Protein AF-A0A954K6D1-F1 (afdb_monomer_lite)

Foldseek 3Di:
DDDDPVRVVVVVVVVCVVVVADPVNVVVCPVVVDPCSVCVVVVNDQDPDAADEDEAEDQPDVVLVCLVPPDRSRYDDDYYHYPDPVSVVCSVPNDPDD

Radius of gyration: 25.0 Å; chains: 1; bounding box: 60×32×59 Å

Secondary structure (DSSP, 8-state):
----HHHHHHHHHHHHHHHSS-HHHHHHHHHHH-TTHHHHHHT--PPPSSPEEEEEE--SHHHHHHHHHS-TTTEEEEEEE-SSHHHHHHHHH-----

Structure (mmCIF, N/CA/C/O backbone):
data_AF-A0A954K6D1-F1
#
_entry.id   AF-A0A954K6D1-F1
#
loop_
_atom_site.group_PDB
_atom_site.id
_atom_site.type_symbol
_atom_site.label_atom_id
_atom_site.label_alt_id
_atom_site.label_comp_id
_atom_site.label_asym_id
_atom_site.label_entity_id
_atom_site.label_seq_id
_atom_site.pdbx_PDB_ins_code
_atom_site.Cartn_x
_atom_site.Cartn_y
_atom_site.Cartn_z
_atom_site.occupancy
_atom_site.B_iso_or_equiv
_atom_site.auth_seq_id
_atom_site.auth_comp_id
_atom_site.auth_asym_id
_atom_site.auth_atom_id
_atom_site.pdbx_PDB_model_num
ATOM 1 N N . MET A 1 1 ? -29.325 17.411 34.895 1.00 57.28 1 MET A N 1
ATOM 2 C CA . MET A 1 1 ? -30.056 16.139 35.076 1.00 57.28 1 MET A CA 1
ATOM 3 C C . MET A 1 1 ? -29.316 15.354 36.142 1.00 57.28 1 MET A C 1
ATOM 5 O O . MET A 1 1 ? -28.130 15.135 35.948 1.00 57.28 1 MET A O 1
ATOM 9 N N . ASN A 1 2 ? -29.972 14.996 37.249 1.00 81.56 2 ASN A N 1
ATOM 10 C CA . ASN A 1 2 ? -29.379 14.162 38.300 1.00 81.56 2 ASN A CA 1
ATOM 11 C C . ASN A 1 2 ? -29.896 12.736 38.103 1.00 81.56 2 ASN A C 1
ATOM 13 O O . ASN A 1 2 ? -31.013 12.432 38.518 1.00 81.56 2 ASN A O 1
ATOM 17 N N . LEU A 1 3 ? -29.132 11.911 37.391 1.00 90.62 3 LEU A N 1
ATOM 18 C CA . LEU A 1 3 ? -29.437 10.491 37.243 1.00 90.62 3 LEU A CA 1
ATOM 19 C C . LEU A 1 3 ? -28.987 9.751 38.504 1.00 90.62 3 LEU A C 1
ATOM 21 O O . LEU A 1 3 ? -27.984 10.108 39.121 1.00 90.62 3 LEU A O 1
ATOM 25 N N . THR A 1 4 ? -29.744 8.731 38.896 1.00 94.88 4 THR A N 1
ATOM 26 C CA . THR A 1 4 ? -29.286 7.782 39.918 1.00 94.88 4 THR A CA 1
ATOM 27 C C . THR A 1 4 ? -28.222 6.848 39.328 1.00 94.88 4 THR A C 1
ATOM 29 O O . THR A 1 4 ? -28.222 6.625 38.112 1.00 94.88 4 THR A O 1
ATOM 32 N N . PRO A 1 5 ? -27.349 6.246 40.157 1.00 95.31 5 PRO A N 1
ATOM 33 C CA . PRO A 1 5 ? -26.364 5.275 39.678 1.00 95.31 5 PRO A CA 1
ATOM 34 C C . PRO A 1 5 ? -26.983 4.117 38.877 1.00 95.31 5 PRO A C 1
ATOM 36 O O . PRO A 1 5 ? -26.419 3.690 37.873 1.00 95.31 5 PRO A O 1
ATOM 39 N N . GLU A 1 6 ? -28.172 3.647 39.266 1.00 95.00 6 GLU A N 1
ATOM 40 C CA . GLU A 1 6 ? -28.902 2.599 38.537 1.00 95.00 6 GLU A CA 1
ATOM 41 C C . GLU A 1 6 ? -29.375 3.060 37.160 1.00 95.00 6 GLU A C 1
ATOM 43 O O . GLU A 1 6 ? -29.241 2.325 36.186 1.00 95.00 6 GLU A O 1
ATOM 48 N N . GLN A 1 7 ? -29.881 4.288 37.040 1.00 95.50 7 GLN A N 1
ATOM 49 C CA . GLN A 1 7 ? -30.303 4.827 35.745 1.00 95.50 7 GLN A CA 1
ATOM 50 C C . GLN A 1 7 ? -29.120 5.030 34.794 1.00 95.50 7 GLN A C 1
ATOM 52 O O . GLN A 1 7 ? -29.258 4.804 33.592 1.00 95.50 7 GLN A O 1
ATOM 57 N N . GLU A 1 8 ? -27.955 5.424 35.314 1.00 94.31 8 GLU A N 1
ATOM 58 C CA . GLU A 1 8 ? -26.731 5.481 34.512 1.00 94.31 8 GLU A CA 1
ATOM 59 C C . GLU A 1 8 ? -26.306 4.096 34.025 1.00 94.31 8 GLU A C 1
ATOM 61 O O . GLU A 1 8 ? -25.903 3.953 32.869 1.00 94.31 8 GLU A O 1
ATOM 66 N N . GLN A 1 9 ? -26.401 3.082 34.888 1.00 95.06 9 GLN A N 1
ATOM 67 C CA . GLN A 1 9 ? -26.045 1.713 34.532 1.00 95.06 9 GLN A CA 1
ATOM 68 C C . GLN A 1 9 ? -26.992 1.151 33.466 1.00 95.06 9 GLN A C 1
ATOM 70 O O . GLN A 1 9 ? -26.521 0.716 32.421 1.00 95.06 9 GLN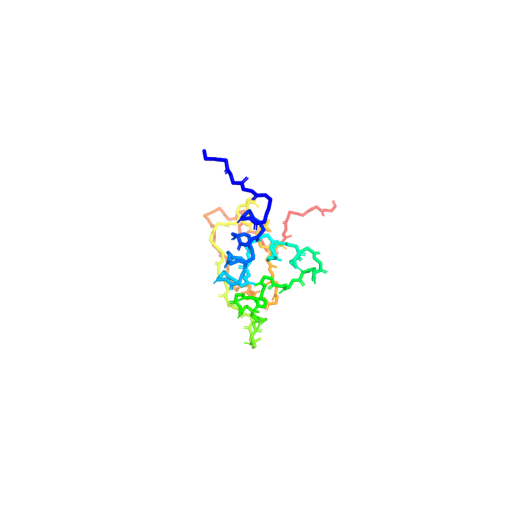 A O 1
ATOM 75 N N . ILE A 1 10 ? -28.309 1.292 33.653 1.00 96.25 10 ILE A N 1
ATOM 76 C CA . ILE A 1 10 ? -29.320 0.885 32.664 1.00 96.25 10 ILE A CA 1
ATOM 77 C C . ILE A 1 10 ? -29.080 1.581 31.317 1.00 96.25 10 ILE A C 1
ATOM 79 O O . ILE A 1 10 ? -29.186 0.961 30.263 1.00 96.25 10 ILE A O 1
ATOM 83 N N . GLY A 1 11 ? -28.724 2.869 31.328 1.00 94.81 11 GLY A N 1
ATOM 84 C CA . GLY A 1 11 ? -28.407 3.607 30.105 1.00 94.81 11 GLY A CA 1
ATOM 85 C C . GLY A 1 11 ? -27.180 3.058 29.370 1.00 94.81 11 GLY A C 1
ATOM 86 O O . GLY A 1 11 ? -27.209 2.930 28.146 1.00 94.81 11 GLY A O 1
ATOM 87 N N . LYS A 1 12 ? -26.117 2.710 30.107 1.00 91.81 12 LYS A N 1
ATOM 88 C CA . LYS A 1 12 ? -24.913 2.081 29.541 1.00 91.81 12 LYS A CA 1
ATOM 89 C C . LYS A 1 12 ? -25.222 0.698 28.977 1.00 91.81 12 LYS A C 1
ATOM 91 O O . LYS A 1 12 ? -24.782 0.402 27.870 1.00 91.81 12 LYS A O 1
ATOM 96 N N . ASP A 1 13 ? -25.990 -0.106 29.704 1.00 93.69 13 ASP A N 1
ATOM 97 C CA . ASP A 1 13 ? -26.344 -1.467 29.299 1.00 93.69 13 ASP A CA 1
ATOM 98 C C . ASP A 1 13 ? -27.199 -1.447 28.027 1.00 93.69 13 ASP A C 1
ATOM 100 O O . ASP A 1 13 ? -26.826 -2.074 27.038 1.00 93.69 13 ASP A O 1
ATOM 104 N N . ASN A 1 14 ? -28.243 -0.611 27.988 1.00 95.31 14 ASN A N 1
ATOM 105 C CA . ASN A 1 14 ? -29.075 -0.420 26.797 1.00 95.31 14 ASN A CA 1
ATOM 106 C C . ASN A 1 14 ? -28.262 0.072 25.591 1.00 95.31 14 ASN A C 1
ATOM 108 O O . ASN A 1 14 ? -28.480 -0.379 24.467 1.00 95.31 14 ASN A O 1
ATOM 112 N N . PHE A 1 15 ? -27.332 1.013 25.800 1.00 92.12 15 PHE A N 1
ATOM 113 C CA . PHE A 1 15 ? -26.465 1.501 24.727 1.00 92.12 15 PHE A CA 1
ATOM 114 C C . PHE A 1 15 ? -25.575 0.381 24.186 1.00 92.12 15 PHE A C 1
ATOM 116 O O . PHE A 1 15 ? -25.530 0.188 22.973 1.00 92.12 15 PHE A O 1
ATOM 123 N N . ASN A 1 16 ? -24.899 -0.356 25.070 1.00 90.75 16 ASN A N 1
ATOM 124 C CA . ASN A 1 16 ? -23.998 -1.443 24.695 1.00 90.75 16 ASN A CA 1
ATOM 125 C C . ASN A 1 16 ? -24.742 -2.578 23.986 1.00 90.75 16 ASN A C 1
ATOM 127 O O . ASN A 1 16 ? -24.235 -3.101 22.998 1.00 90.75 16 ASN A O 1
ATOM 131 N N . GLU A 1 17 ? -25.952 -2.915 24.433 1.00 91.00 17 GLU A N 1
ATOM 132 C CA . GLU A 1 17 ? -26.810 -3.891 23.763 1.00 91.00 17 GLU A CA 1
ATOM 133 C C . GLU A 1 17 ? -27.193 -3.415 22.354 1.00 91.00 17 GLU A C 1
ATOM 135 O O . GLU A 1 17 ? -26.975 -4.131 21.374 1.00 91.00 17 GLU A O 1
ATOM 140 N N . ALA A 1 18 ? -27.667 -2.170 22.227 1.00 93.06 18 ALA A N 1
ATOM 141 C CA . ALA A 1 18 ? -28.118 -1.614 20.954 1.00 93.06 18 ALA A CA 1
ATOM 142 C C . ALA A 1 18 ? -26.996 -1.475 19.914 1.00 93.06 18 ALA A C 1
ATOM 144 O O . ALA A 1 18 ? -27.223 -1.725 18.731 1.00 93.06 18 ALA A O 1
ATOM 145 N N . VAL A 1 19 ? -25.796 -1.053 20.326 1.00 88.69 19 VAL A N 1
ATOM 146 C CA . VAL A 1 19 ? -24.665 -0.914 19.394 1.00 88.69 19 VAL A CA 1
ATOM 147 C C . VAL A 1 19 ? -23.921 -2.225 19.180 1.00 88.69 19 VAL A C 1
ATOM 149 O O . VAL A 1 19 ? -23.275 -2.359 18.144 1.00 88.69 19 VAL A O 1
ATOM 152 N N . SER A 1 20 ? -24.021 -3.169 20.128 1.00 86.44 20 SER A N 1
ATOM 153 C CA . SER A 1 20 ? -23.367 -4.490 20.201 1.00 86.44 20 SER A CA 1
ATOM 154 C C . SER A 1 20 ? -21.831 -4.482 20.163 1.00 86.44 20 SER A C 1
ATOM 156 O O . SER A 1 20 ? -21.188 -5.270 20.851 1.00 86.44 20 SER A O 1
ATOM 158 N N . PHE A 1 21 ? -21.224 -3.605 19.367 1.00 83.88 21 PHE A N 1
ATOM 159 C CA . PHE A 1 21 ? -19.795 -3.496 19.154 1.00 83.88 21 PHE A CA 1
ATOM 160 C C . PHE A 1 21 ? -19.405 -2.030 18.962 1.00 83.88 21 PHE A C 1
ATOM 162 O O . PHE A 1 21 ? -19.827 -1.365 18.011 1.00 83.88 21 PHE A O 1
ATOM 169 N N . THR A 1 22 ? -18.591 -1.494 19.869 1.00 87.19 22 THR A N 1
ATOM 170 C CA . THR A 1 22 ? -18.143 -0.103 19.780 1.00 87.19 22 THR A CA 1
ATOM 171 C C . THR A 1 22 ? -16.829 0.020 19.008 1.00 87.19 22 THR A C 1
ATOM 173 O O . THR A 1 22 ? -16.049 -0.922 18.868 1.00 87.19 22 THR A O 1
ATOM 176 N N . ARG A 1 23 ? -16.503 1.242 18.565 1.00 83.56 23 ARG A N 1
ATOM 177 C CA . ARG A 1 23 ? -15.162 1.547 18.031 1.00 83.56 23 ARG A CA 1
ATOM 178 C C . ARG A 1 23 ? -14.050 1.232 19.034 1.00 83.56 23 ARG A C 1
ATOM 180 O O . ARG A 1 23 ? -12.948 0.890 18.618 1.00 83.56 23 ARG A O 1
ATOM 187 N N . ARG A 1 24 ? -14.311 1.380 20.338 1.00 86.50 24 ARG A N 1
ATOM 188 C CA . ARG A 1 24 ? -13.317 1.082 21.372 1.00 86.50 24 ARG A CA 1
ATOM 189 C C . ARG A 1 24 ? -13.085 -0.419 21.472 1.00 86.50 24 ARG A C 1
ATOM 191 O O . ARG A 1 24 ? -11.929 -0.821 21.498 1.00 86.50 24 ARG A O 1
ATOM 198 N N . ASP A 1 25 ? -14.150 -1.214 21.414 1.00 86.19 25 ASP A N 1
ATOM 199 C CA . ASP A 1 25 ? -14.055 -2.678 21.380 1.00 86.19 25 ASP A CA 1
ATOM 200 C C . ASP A 1 25 ? -13.288 -3.141 20.143 1.00 86.19 25 ASP A C 1
ATOM 202 O O . ASP A 1 25 ? -12.389 -3.966 20.264 1.00 86.19 25 ASP A O 1
ATOM 206 N N . PHE A 1 26 ? -13.542 -2.531 18.977 1.00 83.50 26 PHE A N 1
ATOM 207 C CA . PHE A 1 26 ? -12.755 -2.785 17.768 1.00 83.50 26 PHE A CA 1
ATOM 208 C C . PHE A 1 26 ? -11.265 -2.495 17.971 1.00 83.50 26 PHE A C 1
ATOM 210 O O . PHE A 1 26 ? -10.431 -3.321 17.621 1.00 83.50 26 PHE A O 1
ATOM 217 N N . LEU A 1 27 ? -10.912 -1.336 18.534 1.00 85.62 27 LEU A N 1
ATOM 218 C CA . LEU A 1 27 ? -9.512 -0.952 18.742 1.00 85.62 27 LEU A CA 1
ATOM 219 C C . LEU A 1 27 ? -8.817 -1.835 19.784 1.00 85.62 27 LEU A C 1
ATOM 221 O O . LEU A 1 27 ? -7.668 -2.221 19.586 1.00 85.62 27 LEU A O 1
ATOM 225 N N . THR A 1 28 ? -9.505 -2.182 20.873 1.00 86.12 28 THR A N 1
ATOM 226 C CA . THR A 1 28 ? -8.986 -3.098 21.894 1.00 86.12 28 THR A CA 1
ATOM 227 C C . THR A 1 28 ? -8.817 -4.507 21.329 1.00 86.12 28 THR A C 1
ATOM 229 O O . THR A 1 28 ? -7.773 -5.122 21.542 1.00 86.12 28 THR A O 1
ATOM 232 N N . ALA A 1 29 ? -9.780 -4.993 20.542 1.00 82.31 29 ALA A N 1
ATOM 233 C CA . ALA A 1 29 ? -9.672 -6.266 19.841 1.00 82.31 29 ALA A CA 1
ATOM 234 C C . ALA A 1 29 ? -8.545 -6.244 18.799 1.00 82.31 29 ALA A C 1
ATOM 236 O O . ALA A 1 29 ? -7.775 -7.194 18.731 1.00 82.31 29 ALA A O 1
ATOM 237 N N . ALA A 1 30 ? -8.392 -5.163 18.030 1.00 80.00 30 ALA A N 1
ATOM 238 C CA . ALA A 1 30 ? -7.324 -5.011 17.040 1.00 80.00 30 ALA A CA 1
ATOM 239 C C . ALA A 1 30 ? -5.941 -5.007 17.694 1.00 80.00 30 ALA A C 1
ATOM 241 O O . ALA A 1 30 ? -5.025 -5.659 17.199 1.00 80.00 30 ALA A O 1
ATOM 242 N N . ALA A 1 31 ? -5.799 -4.323 18.831 1.00 82.00 31 ALA A N 1
ATOM 243 C CA . ALA A 1 31 ? -4.564 -4.331 19.602 1.00 82.00 31 ALA A CA 1
ATOM 244 C C . ALA A 1 31 ? -4.230 -5.732 20.149 1.00 82.00 31 ALA A C 1
ATOM 246 O O . ALA A 1 31 ? -3.065 -6.118 20.145 1.00 82.00 31 ALA A O 1
ATOM 247 N N . ALA A 1 32 ? -5.236 -6.500 20.587 1.00 80.81 32 ALA A N 1
ATOM 248 C CA . ALA A 1 32 ? -5.047 -7.842 21.140 1.00 80.81 32 ALA A CA 1
ATOM 249 C C . ALA A 1 32 ? -4.830 -8.929 20.068 1.00 80.81 32 ALA A C 1
ATOM 251 O O . ALA A 1 32 ? -4.026 -9.836 20.267 1.00 80.81 32 ALA A O 1
ATOM 252 N N . ALA A 1 33 ? -5.535 -8.844 18.938 1.00 74.50 33 ALA A N 1
ATOM 253 C CA . ALA A 1 33 ? -5.472 -9.812 17.841 1.00 74.50 33 ALA A CA 1
ATOM 254 C C . ALA A 1 33 ? -4.211 -9.660 16.973 1.00 74.50 33 ALA A C 1
ATOM 256 O O . ALA A 1 33 ? -3.875 -10.564 16.210 1.00 74.50 33 ALA A O 1
ATOM 257 N N . GLY A 1 34 ? -3.507 -8.531 17.088 1.00 74.69 34 GLY A N 1
ATOM 258 C CA . GLY A 1 34 ? -2.304 -8.255 16.317 1.00 74.69 34 GLY A CA 1
ATOM 259 C C . GLY A 1 34 ? -2.600 -7.936 14.850 1.00 74.69 34 GLY A C 1
ATOM 260 O O . GLY A 1 34 ? -3.683 -7.483 14.470 1.00 74.69 34 GLY A O 1
ATOM 261 N N . THR A 1 35 ? -1.598 -8.128 13.996 1.00 69.50 35 THR A N 1
ATOM 262 C CA . THR A 1 35 ? -1.695 -7.816 12.567 1.00 69.50 35 THR A CA 1
ATOM 263 C C . THR A 1 35 ? -2.675 -8.758 11.873 1.00 69.50 35 THR A C 1
ATOM 265 O O . THR A 1 35 ? -2.457 -9.965 11.853 1.00 69.50 35 THR A O 1
ATOM 268 N N . GLY A 1 36 ? -3.731 -8.205 11.271 1.00 73.62 36 GLY A N 1
ATOM 269 C CA . GLY A 1 36 ? -4.665 -8.958 10.426 1.00 73.62 36 GLY A CA 1
ATOM 270 C C . GLY A 1 36 ? -6.143 -8.786 10.772 1.00 73.62 36 GLY A C 1
ATOM 271 O O . GLY A 1 36 ? -6.972 -9.018 9.897 1.00 73.62 36 GLY A O 1
ATOM 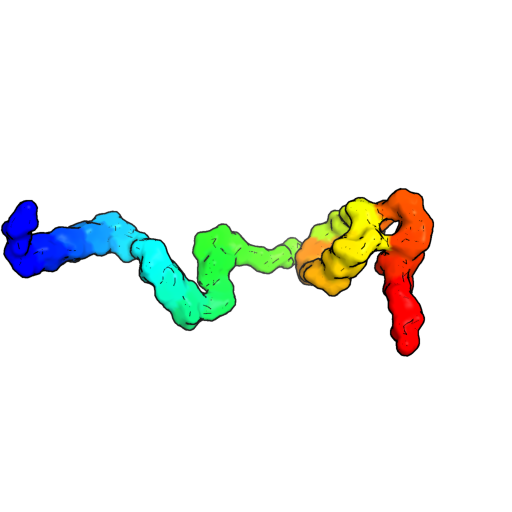272 N N . LEU A 1 37 ? -6.507 -8.296 11.969 1.00 80.00 37 LEU A N 1
ATOM 273 C CA . LEU A 1 37 ? -7.928 -8.088 12.309 1.00 80.00 37 LEU A CA 1
ATOM 274 C C . LEU A 1 37 ? -8.603 -7.085 11.367 1.00 80.00 37 LEU A C 1
ATOM 276 O O . LEU A 1 37 ? -9.725 -7.306 10.926 1.00 80.00 37 LEU A O 1
ATOM 280 N N . GLY A 1 38 ? -7.898 -6.005 11.019 1.00 76.25 38 GLY A N 1
ATOM 281 C CA . GLY A 1 38 ? -8.383 -5.049 10.026 1.00 76.25 38 GLY A CA 1
ATOM 282 C C . GLY A 1 38 ? -8.596 -5.704 8.660 1.00 76.25 38 GLY A C 1
ATOM 283 O O . GLY A 1 38 ? -9.647 -5.513 8.060 1.00 76.25 38 GLY A O 1
ATOM 284 N N . ALA A 1 39 ? -7.644 -6.524 8.203 1.00 79.88 39 ALA A N 1
ATOM 285 C CA . ALA A 1 39 ? -7.772 -7.247 6.939 1.00 79.88 39 ALA A CA 1
ATOM 286 C C . ALA A 1 39 ? -8.988 -8.188 6.955 1.00 79.88 39 ALA A C 1
ATOM 288 O O . ALA A 1 39 ? -9.819 -8.110 6.058 1.00 79.88 39 ALA A O 1
ATOM 289 N N . ALA A 1 40 ? -9.164 -8.981 8.015 1.00 81.44 40 ALA A N 1
ATOM 290 C CA . ALA A 1 40 ? -10.325 -9.854 8.179 1.00 81.44 40 ALA A CA 1
ATOM 291 C C . ALA A 1 40 ? -11.653 -9.076 8.233 1.00 81.44 40 ALA A C 1
ATOM 293 O O . ALA A 1 40 ? -12.613 -9.460 7.570 1.00 81.44 40 ALA A O 1
ATOM 294 N N . TYR A 1 41 ? -11.706 -7.965 8.977 1.00 80.94 41 TYR A N 1
ATOM 295 C CA . TYR A 1 41 ? -12.906 -7.132 9.100 1.00 80.94 41 TYR A CA 1
ATOM 296 C C . TYR A 1 41 ? -13.325 -6.503 7.764 1.00 80.94 41 TYR A C 1
ATOM 298 O O . TYR A 1 41 ? -14.506 -6.491 7.429 1.00 80.94 41 TYR A O 1
ATOM 306 N N . PHE A 1 42 ? -12.362 -5.999 6.987 1.00 85.06 42 PHE A N 1
ATOM 307 C CA . PHE A 1 42 ? -12.623 -5.407 5.671 1.00 85.06 42 PHE A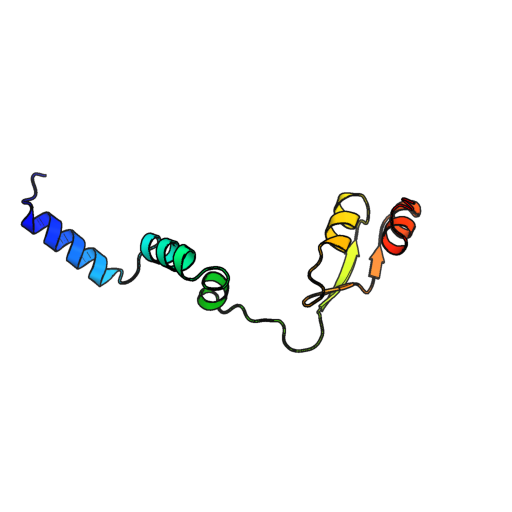 CA 1
ATOM 308 C C . PHE A 1 42 ? -12.691 -6.440 4.535 1.00 85.06 42 PHE A C 1
ATOM 310 O O . PHE A 1 42 ? -12.900 -6.060 3.385 1.00 85.06 42 PHE A O 1
ATOM 317 N N . GLY A 1 43 ? -12.535 -7.732 4.839 1.00 85.62 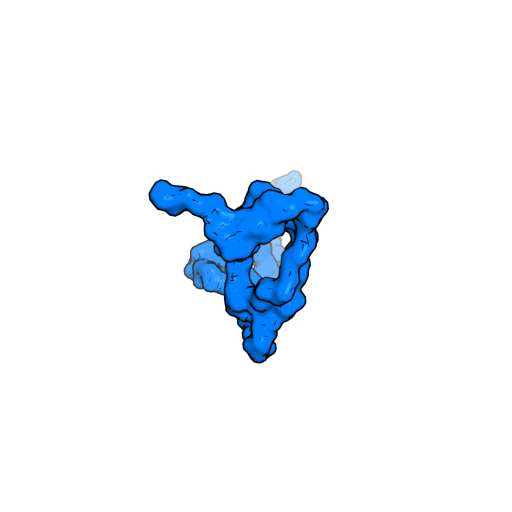43 GLY A N 1
ATOM 318 C CA . GLY A 1 43 ? -12.556 -8.804 3.844 1.00 85.62 43 GLY A CA 1
ATOM 319 C C . GLY A 1 43 ? -11.371 -8.767 2.877 1.00 85.62 43 GLY A C 1
ATOM 320 O O . GLY A 1 43 ? -11.489 -9.228 1.744 1.00 85.62 43 GLY A O 1
ATOM 321 N N . TYR A 1 44 ? -10.241 -8.196 3.292 1.00 85.50 44 TYR A N 1
ATOM 322 C CA . TYR A 1 44 ? -9.009 -8.239 2.518 1.00 85.50 44 TYR A CA 1
ATOM 323 C C . TYR A 1 44 ? -8.386 -9.626 2.604 1.00 85.50 44 TYR A C 1
ATOM 325 O O . TYR A 1 44 ? -8.152 -10.162 3.688 1.00 85.50 44 TYR A O 1
ATOM 333 N N . GLU A 1 45 ? -8.080 -10.177 1.439 1.00 86.25 45 GLU A N 1
ATOM 334 C CA . GLU A 1 45 ? -7.377 -11.440 1.279 1.00 86.25 45 GLU A CA 1
ATOM 335 C C . GLU A 1 45 ? -6.098 -11.237 0.468 1.00 86.25 45 GLU A C 1
ATOM 337 O O . GLU A 1 45 ? -5.942 -10.242 -0.245 1.00 86.25 45 GLU A O 1
ATOM 342 N N . GLU A 1 46 ? -5.170 -12.184 0.592 1.00 87.44 46 GLU A N 1
ATOM 343 C CA . GLU A 1 46 ? -3.985 -12.205 -0.258 1.00 87.44 46 GLU A CA 1
ATOM 344 C C . GLU A 1 46 ? -4.393 -12.350 -1.730 1.00 87.44 46 GLU A C 1
ATOM 346 O O . GLU A 1 46 ? -5.362 -13.040 -2.068 1.00 87.44 46 GLU A O 1
ATOM 351 N N . LEU A 1 47 ? -3.647 -11.687 -2.616 1.00 89.69 47 LEU A N 1
ATOM 352 C CA . LEU A 1 47 ? -3.884 -11.766 -4.049 1.00 89.69 47 LEU A CA 1
ATOM 353 C C . LEU A 1 47 ? -3.756 -13.219 -4.519 1.00 89.69 47 LEU A C 1
ATOM 355 O O . LEU A 1 47 ? -2.708 -13.848 -4.394 1.00 89.69 47 LEU A O 1
ATOM 359 N N . LYS A 1 48 ? -4.825 -13.747 -5.115 1.00 91.62 48 LYS A N 1
ATOM 360 C CA . LYS A 1 48 ? -4.819 -15.088 -5.703 1.00 91.62 48 LYS A CA 1
ATOM 361 C C . LYS A 1 48 ? -4.307 -15.025 -7.137 1.00 91.62 48 LYS A C 1
ATOM 363 O O . LYS A 1 48 ? -4.849 -14.300 -7.968 1.00 91.62 48 LYS A O 1
ATOM 368 N N . GLY A 1 49 ? -3.315 -15.852 -7.451 1.00 93.12 49 GLY A N 1
ATOM 369 C CA . GLY A 1 49 ? -2.754 -15.956 -8.797 1.00 93.12 49 GLY A CA 1
ATOM 370 C C . GLY A 1 49 ? -1.464 -15.157 -8.959 1.00 93.12 49 GLY A C 1
ATOM 371 O O . GLY A 1 49 ? -0.600 -15.198 -8.090 1.00 93.12 49 GLY A O 1
ATOM 372 N N . LYS A 1 50 ? -1.289 -14.507 -10.116 1.00 96.06 50 LYS A N 1
ATOM 373 C CA . LYS A 1 50 ? -0.063 -13.756 -10.425 1.00 96.06 50 LYS A CA 1
ATOM 374 C C . LYS A 1 50 ? -0.156 -12.315 -9.905 1.00 96.06 50 LYS A C 1
ATOM 376 O O . LYS A 1 50 ? -1.249 -11.749 -9.981 1.00 96.06 50 LYS A O 1
ATOM 381 N N . PRO A 1 51 ? 0.965 -11.712 -9.465 1.00 97.00 51 PRO A N 1
ATOM 382 C CA . PRO A 1 51 ? 1.018 -10.298 -9.113 1.00 97.00 51 PRO A CA 1
ATOM 383 C C . PRO A 1 51 ? 0.501 -9.385 -10.231 1.00 97.00 51 PRO A C 1
ATOM 385 O O . PRO A 1 51 ? 0.566 -9.712 -11.421 1.00 97.00 51 PRO A O 1
ATOM 388 N N . VAL A 1 52 ? -0.018 -8.219 -9.850 1.00 96.19 52 VAL A N 1
ATOM 389 C CA . VAL A 1 52 ? -0.499 -7.216 -10.802 1.00 96.19 52 VAL A CA 1
ATOM 390 C C . VAL A 1 52 ? 0.690 -6.640 -11.558 1.00 96.19 52 VAL A C 1
ATOM 392 O O . VAL A 1 52 ? 1.661 -6.201 -10.951 1.00 96.19 52 VAL A O 1
ATOM 395 N N . LYS A 1 53 ? 0.606 -6.590 -12.887 1.00 97.50 53 LYS A N 1
ATOM 396 C CA . LYS A 1 53 ? 1.639 -5.961 -13.714 1.00 97.50 53 LYS A CA 1
ATOM 397 C C . LYS A 1 53 ? 1.561 -4.444 -13.600 1.00 97.50 53 LYS A C 1
ATOM 399 O O . LYS A 1 53 ? 0.547 -3.854 -13.968 1.00 97.50 53 LYS A O 1
ATOM 404 N N . VAL A 1 54 ? 2.636 -3.820 -13.130 1.00 96.94 54 VAL A N 1
ATOM 405 C CA . VAL A 1 54 ? 2.697 -2.382 -12.848 1.00 96.94 54 VAL A CA 1
ATOM 406 C C . VAL A 1 54 ? 3.754 -1.695 -13.708 1.00 96.94 54 VAL A C 1
ATOM 408 O O . VAL A 1 54 ? 4.855 -2.210 -13.917 1.00 96.94 54 VAL A O 1
ATOM 411 N N . GLY A 1 55 ? 3.406 -0.504 -14.199 1.00 96.38 55 GLY A N 1
ATOM 412 C CA . GLY A 1 55 ? 4.339 0.441 -14.801 1.00 96.38 55 GLY A CA 1
ATOM 413 C C . GLY A 1 55 ? 4.553 1.650 -13.890 1.00 96.38 55 GLY A C 1
ATOM 414 O O . GLY A 1 55 ? 3.579 2.251 -13.442 1.00 96.38 55 GLY A O 1
ATOM 415 N N . PHE A 1 56 ? 5.806 2.028 -13.638 1.00 95.62 56 PHE A N 1
ATOM 416 C CA . PHE A 1 56 ? 6.143 3.222 -12.853 1.00 95.62 56 PHE A CA 1
ATOM 417 C C . PHE A 1 56 ? 6.380 4.436 -13.756 1.00 95.62 56 PHE A C 1
ATOM 419 O O . PHE A 1 56 ? 7.174 4.361 -14.691 1.00 95.62 56 PHE A O 1
ATOM 426 N N . ILE A 1 57 ? 5.734 5.568 -13.463 1.00 97.12 57 ILE A N 1
ATOM 427 C CA . ILE A 1 57 ? 5.962 6.847 -14.153 1.00 97.12 57 ILE A CA 1
ATOM 428 C C . ILE A 1 57 ? 6.581 7.832 -13.161 1.00 97.12 57 ILE A C 1
ATOM 430 O O . ILE A 1 57 ? 5.959 8.195 -12.168 1.00 97.12 57 ILE A O 1
ATOM 434 N N . GLY A 1 58 ? 7.795 8.282 -13.460 1.00 96.62 58 GLY A N 1
ATOM 435 C CA . GLY A 1 58 ? 8.655 9.020 -12.545 1.00 96.62 58 GLY A CA 1
ATOM 436 C C . GLY A 1 58 ? 9.481 8.061 -11.692 1.00 96.62 58 GLY A C 1
ATOM 437 O O . GLY A 1 58 ? 8.972 7.420 -10.779 1.00 96.62 58 GLY A O 1
ATOM 438 N N . THR A 1 59 ? 10.779 7.987 -11.972 1.00 96.00 59 THR A N 1
ATOM 439 C CA . THR A 1 59 ? 11.752 7.154 -11.251 1.00 96.00 59 THR A CA 1
ATOM 440 C C . THR A 1 59 ? 12.897 8.005 -10.698 1.00 96.00 59 THR A C 1
ATOM 442 O O . THR A 1 59 ? 14.070 7.638 -10.776 1.00 96.00 59 THR A O 1
ATOM 445 N N . GLY A 1 60 ? 12.551 9.191 -10.187 1.00 93.31 60 GLY A N 1
ATOM 446 C CA . GLY A 1 60 ? 13.435 10.012 -9.357 1.00 93.31 60 GLY A CA 1
ATOM 447 C C . GLY A 1 60 ? 13.606 9.411 -7.960 1.00 93.31 60 GLY A C 1
ATOM 448 O O . GLY A 1 60 ? 13.454 8.204 -7.784 1.00 93.31 60 GLY A O 1
ATOM 449 N N . ASP A 1 61 ? 13.888 10.241 -6.960 1.00 91.50 61 ASP A N 1
ATOM 450 C CA . ASP A 1 61 ? 14.210 9.752 -5.613 1.00 91.50 61 ASP A CA 1
ATOM 451 C C . ASP A 1 61 ? 13.018 9.015 -4.967 1.00 91.50 61 ASP A C 1
ATOM 453 O O . ASP A 1 61 ? 13.142 7.841 -4.624 1.00 91.50 61 ASP A O 1
ATOM 457 N N . GLU A 1 62 ? 11.831 9.633 -4.933 1.00 93.88 62 GLU A N 1
ATOM 458 C CA . GLU A 1 62 ? 10.605 8.995 -4.410 1.00 93.88 62 GLU A CA 1
ATOM 459 C C . GLU A 1 62 ? 10.217 7.737 -5.197 1.00 93.88 62 GLU A C 1
ATOM 461 O O . GLU A 1 62 ? 9.927 6.689 -4.625 1.00 93.88 62 GLU A O 1
ATOM 466 N N . GLY A 1 63 ? 10.266 7.809 -6.532 1.00 93.44 63 GLY A N 1
ATOM 467 C CA . GLY A 1 63 ? 9.963 6.661 -7.388 1.00 93.44 63 GLY A CA 1
ATOM 468 C C . GLY A 1 63 ? 10.915 5.488 -7.140 1.00 93.44 63 GLY A C 1
ATOM 469 O O . GLY A 1 63 ? 10.477 4.344 -7.114 1.00 93.44 63 GLY A O 1
ATOM 470 N N . SER A 1 64 ? 12.197 5.764 -6.889 1.00 90.81 64 SER A N 1
ATOM 471 C CA . SER A 1 64 ? 13.192 4.734 -6.564 1.00 90.81 64 SER A CA 1
ATOM 472 C C . SER A 1 64 ? 12.919 4.081 -5.205 1.00 90.81 64 SER A C 1
ATOM 474 O O . SER A 1 64 ? 13.050 2.862 -5.077 1.00 90.81 64 SER A O 1
ATOM 476 N N . VAL A 1 65 ? 12.481 4.857 -4.206 1.00 92.38 65 VAL A N 1
ATOM 477 C CA . VAL A 1 65 ? 12.047 4.317 -2.906 1.00 92.38 65 VAL A CA 1
ATOM 478 C C . VAL A 1 65 ? 10.831 3.412 -3.083 1.00 92.38 65 VAL A C 1
ATOM 480 O O . VAL A 1 65 ? 10.845 2.283 -2.600 1.00 92.38 65 VAL A O 1
ATOM 483 N N . LEU A 1 66 ? 9.812 3.858 -3.821 1.00 93.88 66 LEU A N 1
ATOM 484 C CA . LEU A 1 66 ? 8.599 3.071 -4.051 1.00 93.88 66 LEU A CA 1
ATOM 485 C C . LEU A 1 66 ? 8.873 1.786 -4.837 1.00 93.88 66 LEU A C 1
ATOM 487 O O . LEU A 1 66 ? 8.324 0.748 -4.488 1.00 93.88 66 LEU A O 1
ATOM 491 N N . ILE A 1 67 ? 9.750 1.826 -5.844 1.00 92.81 67 ILE A N 1
ATOM 492 C CA . ILE A 1 67 ? 10.208 0.622 -6.556 1.00 92.81 67 ILE A CA 1
ATOM 493 C C . ILE A 1 67 ? 10.911 -0.339 -5.589 1.00 92.81 67 ILE A C 1
ATOM 495 O O . ILE A 1 67 ? 10.712 -1.542 -5.677 1.00 92.81 67 ILE A O 1
ATOM 499 N N . THR A 1 68 ? 11.694 0.163 -4.634 1.00 89.81 68 THR A N 1
ATOM 500 C CA . THR A 1 68 ? 12.415 -0.693 -3.673 1.00 89.81 68 THR A CA 1
ATOM 501 C C . THR A 1 68 ? 11.499 -1.262 -2.582 1.00 89.81 68 THR A C 1
ATOM 503 O O . THR A 1 68 ? 11.750 -2.346 -2.073 1.00 89.81 68 THR A O 1
ATOM 506 N N . GLN A 1 69 ? 10.443 -0.537 -2.204 1.00 93.31 69 GLN A N 1
ATOM 507 C CA . GLN A 1 69 ? 9.532 -0.893 -1.106 1.00 93.31 69 GLN A CA 1
ATOM 508 C C . GLN A 1 69 ? 8.203 -1.495 -1.586 1.00 93.31 69 GLN A C 1
ATOM 510 O O . GLN A 1 69 ? 7.282 -1.684 -0.789 1.00 93.31 69 GLN A O 1
ATOM 515 N N . HIS A 1 70 ? 8.063 -1.764 -2.885 1.00 93.94 70 HIS A N 1
ATOM 516 C CA . HIS A 1 70 ? 6.842 -2.347 -3.418 1.00 93.94 70 HIS A CA 1
ATOM 517 C C . HIS A 1 70 ? 6.645 -3.775 -2.870 1.00 93.94 70 HIS A C 1
ATOM 519 O O . HIS A 1 70 ? 7.602 -4.544 -2.785 1.00 93.94 70 HIS A O 1
ATOM 525 N N . PRO A 1 71 ? 5.418 -4.170 -2.507 1.00 93.75 71 PRO A N 1
ATOM 526 C CA . PRO A 1 71 ? 5.140 -5.549 -2.137 1.00 93.75 71 PRO A CA 1
ATOM 527 C C . PRO A 1 71 ? 5.169 -6.484 -3.360 1.00 93.75 71 PRO A C 1
ATOM 529 O O . PRO A 1 71 ? 4.226 -6.523 -4.155 1.00 93.75 71 PRO A O 1
ATOM 532 N N . GLU A 1 72 ? 6.242 -7.267 -3.481 1.00 92.75 72 GLU A N 1
ATOM 533 C CA . GLU A 1 72 ? 6.496 -8.199 -4.596 1.00 92.75 72 GLU A CA 1
ATOM 534 C C . GLU A 1 72 ? 5.410 -9.280 -4.758 1.00 92.75 72 GLU A C 1
ATOM 536 O O . GLU A 1 72 ? 5.147 -9.752 -5.863 1.00 92.75 72 GLU A O 1
ATOM 541 N N . ASN A 1 73 ? 4.724 -9.658 -3.674 1.00 93.56 73 ASN A N 1
ATOM 542 C CA . ASN A 1 73 ? 3.619 -10.619 -3.732 1.00 93.56 73 ASN A CA 1
ATOM 543 C C . ASN A 1 73 ? 2.336 -10.047 -4.361 1.00 93.56 73 ASN A C 1
ATOM 545 O O . ASN A 1 73 ? 1.477 -10.815 -4.789 1.00 93.56 73 ASN A O 1
ATOM 549 N N . TYR A 1 74 ? 2.207 -8.721 -4.466 1.00 94.88 74 TYR A N 1
ATOM 550 C CA . TYR A 1 74 ? 1.038 -8.071 -5.069 1.00 94.88 74 TYR A CA 1
ATOM 551 C C . TYR A 1 74 ? 1.355 -7.374 -6.393 1.00 94.88 74 TYR A C 1
ATOM 553 O O . TYR A 1 74 ? 0.445 -7.180 -7.202 1.00 94.88 74 TYR A O 1
ATOM 561 N N . MET A 1 75 ? 2.614 -7.008 -6.641 1.00 96.00 75 MET A N 1
ATOM 562 C CA . MET A 1 75 ? 3.015 -6.234 -7.815 1.00 96.00 75 MET A CA 1
ATOM 563 C C . MET A 1 75 ? 4.228 -6.837 -8.534 1.00 96.00 75 MET A C 1
ATOM 565 O O . MET A 1 75 ? 5.265 -7.076 -7.933 1.00 96.00 75 MET A O 1
ATOM 569 N N . GLU A 1 76 ? 4.104 -7.007 -9.851 1.00 96.00 76 GLU A N 1
ATOM 570 C CA . GLU A 1 76 ? 5.185 -7.330 -10.787 1.00 96.00 76 GLU A CA 1
ATOM 571 C C . GLU A 1 76 ? 5.508 -6.063 -11.591 1.00 96.00 76 GLU A C 1
ATOM 573 O O . GLU A 1 76 ? 4.710 -5.616 -12.420 1.00 96.00 76 GLU A O 1
ATOM 578 N N . ILE A 1 77 ? 6.671 -5.455 -11.358 1.00 95.19 77 ILE A N 1
ATOM 579 C CA . ILE A 1 77 ? 7.089 -4.262 -12.105 1.00 95.19 77 ILE A CA 1
ATOM 580 C C . ILE A 1 77 ? 7.564 -4.684 -13.500 1.00 95.19 77 ILE A C 1
ATOM 582 O O . ILE A 1 77 ? 8.605 -5.318 -13.647 1.00 95.19 77 ILE A O 1
ATOM 586 N N . VAL A 1 78 ? 6.815 -4.303 -14.538 1.00 96.56 78 VAL A N 1
ATOM 587 C CA . VAL A 1 78 ? 7.093 -4.696 -15.936 1.00 96.56 78 VAL A CA 1
ATOM 588 C C . VAL A 1 78 ? 7.566 -3.543 -16.817 1.00 96.56 78 VAL A C 1
ATOM 590 O O . VAL A 1 78 ? 8.037 -3.770 -17.931 1.00 96.56 78 VAL A O 1
ATOM 593 N N . ALA A 1 79 ? 7.421 -2.300 -16.356 1.00 96.25 79 ALA A N 1
ATOM 594 C CA . ALA A 1 79 ? 7.807 -1.120 -17.118 1.00 96.25 79 ALA A CA 1
ATOM 595 C C . ALA A 1 79 ? 8.160 0.060 -16.209 1.00 96.25 79 ALA A C 1
ATOM 597 O O . ALA A 1 79 ? 7.612 0.218 -15.118 1.00 96.25 79 ALA A O 1
ATOM 598 N N . ILE A 1 80 ? 9.026 0.939 -16.710 1.00 95.50 80 ILE A N 1
ATOM 599 C CA . ILE A 1 80 ? 9.299 2.242 -16.106 1.00 95.50 80 ILE A CA 1
ATOM 600 C C . ILE A 1 80 ? 9.306 3.337 -17.175 1.00 95.50 80 ILE A C 1
ATOM 602 O O . ILE A 1 80 ? 9.679 3.101 -18.326 1.00 95.50 80 ILE A O 1
ATOM 606 N N . ALA A 1 81 ? 8.962 4.554 -16.778 1.00 96.81 81 ALA A N 1
ATOM 607 C CA . ALA A 1 81 ? 9.062 5.755 -17.586 1.00 96.81 81 ALA A CA 1
ATOM 608 C C . ALA A 1 81 ? 9.553 6.915 -16.716 1.00 96.81 81 ALA A C 1
ATOM 610 O O . ALA A 1 81 ? 9.050 7.144 -15.627 1.00 96.81 81 ALA A O 1
ATOM 611 N N . ASP A 1 82 ? 10.518 7.683 -17.206 1.00 97.50 82 ASP A N 1
ATOM 612 C CA . ASP A 1 82 ? 10.949 8.945 -16.596 1.00 97.50 82 ASP A CA 1
ATOM 613 C C . ASP A 1 82 ? 11.472 9.842 -17.717 1.00 97.50 82 ASP A C 1
ATOM 615 O O . ASP A 1 82 ? 12.017 9.336 -18.702 1.00 97.50 82 ASP A O 1
ATOM 619 N N . LEU A 1 83 ? 11.315 11.158 -17.589 1.00 97.44 83 LEU A N 1
ATOM 620 C CA . LEU A 1 83 ? 11.835 12.122 -18.557 1.00 97.44 83 LEU A CA 1
ATOM 621 C C . LEU A 1 83 ? 13.370 12.064 -18.638 1.00 97.44 83 LEU A C 1
ATOM 623 O O . LEU A 1 83 ? 13.944 12.091 -19.728 1.00 97.44 83 LEU A O 1
ATOM 627 N N . ARG A 1 84 ? 14.045 11.954 -17.489 1.00 95.69 84 ARG A N 1
ATOM 628 C CA . ARG A 1 84 ? 15.504 11.997 -17.366 1.00 95.69 84 ARG A CA 1
ATOM 629 C C . ARG A 1 84 ? 16.097 10.609 -17.638 1.00 95.69 84 ARG A C 1
ATOM 631 O O . ARG A 1 84 ? 15.840 9.669 -16.884 1.00 95.69 84 ARG A O 1
ATOM 638 N N . PRO A 1 85 ? 16.968 10.448 -18.653 1.00 94.31 85 PRO A N 1
ATOM 639 C CA . PRO A 1 85 ? 17.600 9.157 -18.937 1.00 94.31 85 PRO A CA 1
ATOM 640 C C . PRO A 1 85 ? 18.415 8.589 -17.767 1.00 94.31 85 PRO A C 1
ATOM 642 O O . PRO A 1 85 ? 18.511 7.374 -17.613 1.00 94.31 85 PRO A O 1
ATOM 645 N N . THR A 1 86 ? 18.995 9.457 -16.935 1.00 93.25 86 THR A N 1
ATOM 646 C CA . THR A 1 86 ? 19.74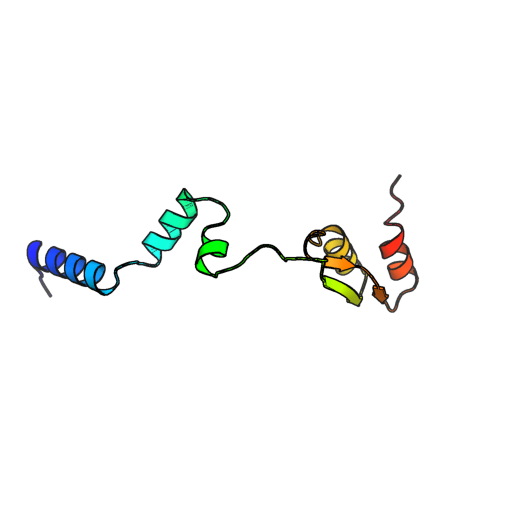9 9.068 -15.736 1.00 93.25 86 THR A CA 1
ATOM 647 C C . THR A 1 86 ? 18.866 8.396 -14.688 1.00 93.25 86 THR A C 1
ATOM 649 O O . THR A 1 86 ? 19.291 7.403 -14.107 1.00 93.25 86 THR A O 1
ATOM 652 N N . ASN A 1 87 ? 17.635 8.872 -14.494 1.00 94.38 87 ASN A N 1
ATOM 653 C CA . ASN A 1 87 ? 16.668 8.277 -13.570 1.00 94.38 87 ASN A CA 1
ATOM 654 C C . ASN A 1 87 ? 16.241 6.883 -14.033 1.00 94.38 87 ASN A C 1
ATOM 656 O O . ASN A 1 87 ? 16.243 5.950 -13.238 1.00 94.38 87 ASN A O 1
ATOM 660 N N . ARG A 1 88 ? 15.983 6.708 -15.337 1.00 92.62 88 ARG A N 1
ATOM 661 C CA . ARG A 1 88 ? 15.681 5.380 -15.897 1.00 92.62 88 ARG A CA 1
ATOM 662 C C . ARG A 1 88 ? 16.832 4.399 -15.667 1.00 92.62 88 ARG A C 1
ATOM 664 O O . ARG A 1 88 ? 16.602 3.267 -15.269 1.00 92.62 88 ARG A O 1
ATOM 671 N N . LYS A 1 89 ? 18.083 4.831 -15.874 1.00 91.19 89 LYS A N 1
ATOM 672 C CA . LYS A 1 89 ? 19.267 3.992 -15.607 1.00 91.19 89 LYS A CA 1
ATOM 673 C C . LYS A 1 89 ? 19.382 3.615 -14.129 1.00 91.19 89 LYS A C 1
ATOM 675 O O . LYS A 1 89 ? 19.628 2.448 -13.843 1.00 91.19 89 LYS A O 1
ATOM 680 N N . LYS A 1 90 ? 19.188 4.576 -13.220 1.00 89.94 90 LYS A N 1
ATOM 681 C CA . LYS A 1 90 ? 19.218 4.346 -11.767 1.00 89.94 90 LYS A CA 1
ATOM 682 C C . LYS A 1 90 ? 18.136 3.371 -11.312 1.00 89.94 90 LYS A C 1
ATOM 684 O O . LYS A 1 90 ? 18.428 2.500 -10.510 1.00 89.94 90 LYS A O 1
ATOM 689 N N . ALA A 1 91 ? 16.931 3.461 -11.867 1.00 91.12 91 ALA A N 1
ATOM 690 C CA . ALA A 1 91 ? 15.836 2.558 -11.522 1.00 91.12 91 ALA A CA 1
ATOM 691 C C . ALA A 1 91 ? 16.143 1.080 -11.830 1.00 91.12 91 ALA A C 1
ATOM 693 O O . ALA A 1 91 ? 15.675 0.206 -11.113 1.00 91.12 91 ALA A O 1
ATOM 694 N N . PHE A 1 92 ? 16.946 0.795 -12.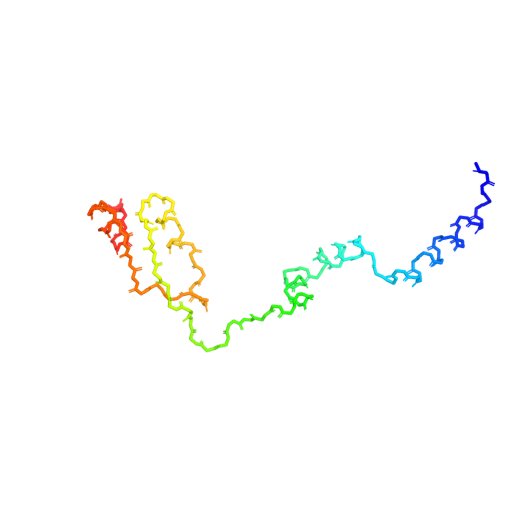863 1.00 86.06 92 PHE A N 1
ATOM 695 C CA . PHE A 1 92 ? 17.342 -0.577 -13.211 1.00 86.06 92 PHE A CA 1
ATOM 696 C C . PHE A 1 92 ? 18.607 -1.072 -12.500 1.00 86.06 92 PHE A C 1
ATOM 698 O O . PHE A 1 92 ? 18.734 -2.267 -12.260 1.00 86.06 92 PHE A O 1
ATOM 705 N N . HIS A 1 93 ? 19.564 -0.185 -12.214 1.00 86.62 93 HIS A N 1
ATOM 706 C CA . HIS A 1 93 ? 20.909 -0.583 -11.765 1.00 86.62 93 HIS A CA 1
ATOM 707 C C . HIS A 1 93 ? 21.248 -0.106 -10.347 1.00 86.62 93 HIS A C 1
ATOM 709 O O . HIS A 1 93 ? 22.347 -0.357 -9.860 1.00 86.62 93 HIS A O 1
ATOM 715 N N . GLY A 1 94 ? 20.328 0.608 -9.699 1.00 78.94 94 GLY A N 1
ATOM 716 C CA . GLY A 1 94 ? 20.572 1.291 -8.440 1.00 78.94 94 GLY A CA 1
ATOM 717 C C . GLY A 1 94 ? 21.501 2.500 -8.580 1.00 78.94 94 GLY A C 1
ATOM 718 O O . GLY A 1 94 ? 22.024 2.840 -9.648 1.00 78.94 94 GLY A O 1
ATOM 719 N N . HIS A 1 95 ? 21.708 3.179 -7.457 1.00 69.75 95 HIS A N 1
ATOM 720 C CA . HIS A 1 95 ? 22.853 4.063 -7.287 1.00 69.75 95 HIS A CA 1
ATOM 721 C C . HIS A 1 95 ? 24.031 3.135 -7.008 1.00 69.75 95 HIS A C 1
ATOM 723 O O . HIS A 1 95 ? 23.949 2.386 -6.043 1.00 69.75 95 HIS A O 1
ATOM 729 N N . GLY A 1 96 ? 25.050 3.113 -7.875 1.00 62.28 96 GLY A N 1
ATOM 730 C CA . GLY A 1 96 ? 26.206 2.207 -7.802 1.00 62.28 96 GLY A CA 1
ATOM 731 C C . GLY A 1 96 ? 27.097 2.419 -6.573 1.00 62.28 96 GLY A C 1
ATOM 732 O O . GLY A 1 96 ? 28.285 2.689 -6.712 1.00 62.28 96 GLY A O 1
ATOM 733 N N . ASN A 1 97 ? 26.510 2.323 -5.387 1.00 52.75 97 ASN A N 1
ATOM 734 C CA . ASN A 1 97 ? 27.173 2.331 -4.105 1.00 52.75 97 ASN A CA 1
ATOM 735 C C . ASN A 1 97 ? 27.855 0.967 -3.963 1.00 52.75 97 ASN A C 1
ATOM 737 O O . ASN A 1 97 ? 27.219 -0.023 -3.596 1.00 52.75 97 ASN A O 1
ATOM 741 N N . VAL A 1 98 ? 29.130 0.931 -4.350 1.00 43.41 98 VAL A N 1
ATOM 742 C CA . VAL A 1 98 ? 30.122 0.063 -3.705 1.00 43.41 98 VAL A CA 1
ATOM 743 C C . VAL A 1 98 ? 30.294 0.467 -2.247 1.00 43.41 98 VAL A C 1
ATOM 745 O O . VAL A 1 98 ? 30.180 1.683 -1.960 1.00 43.41 98 VAL A O 1
#

Sequence (98 aa):
MNLTPEQEQIGKDNFNEAVSFTRRDFLTAAAAAGTGLGAAYFGYEELKGKPVKVGFIGTGDEGSVLITQHPENYMEIVAIADLRPTNRKKAFHGHGNV

pLDDT: mean 88.42, std 9.81, range [43.41, 97.5]